Protein AF-A0A971JBX1-F1 (afdb_monomer)

Foldseek 3Di:
DPDFDKDADDDPRQQKIWTDPDDPPPDIDIDFQADPVRHGDPDRDPVVSVVPDPDDDDDDDDPPDD

pLDDT: mean 72.2, std 12.84, range [41.19, 87.88]

Radius of gyration: 13.59 Å; Cα contacts (8 Å, |Δi|>4): 67; chains: 1; bounding box: 29×27×34 Å

Mean predicted aligned error: 9.06 Å

Sequence (66 aa):
MKSYYIHKLDGNMQGKYSIYIGKKSGIRLIIIPLNREYEQWEEKNFDIICLYTQIVEIQEVSKHYE

Structure (mmCIF, N/CA/C/O backbone):
data_AF-A0A971JBX1-F1
#
_entry.id   AF-A0A971JBX1-F1
#
loop_
_atom_site.group_PDB
_atom_site.id
_atom_site.type_symbol
_atom_site.label_atom_id
_atom_site.label_alt_id
_atom_site.label_comp_id
_atom_site.label_asym_id
_atom_site.label_entity_id
_atom_site.label_seq_id
_atom_site.pdbx_PDB_ins_code
_atom_site.Cartn_x
_atom_site.Cartn_y
_atom_site.Cartn_z
_atom_site.occupancy
_atom_site.B_iso_or_equiv
_atom_site.auth_seq_id
_atom_site.auth_comp_id
_atom_site.auth_asym_id
_atom_site.auth_atom_id
_atom_site.pdbx_PDB_model_num
ATOM 1 N N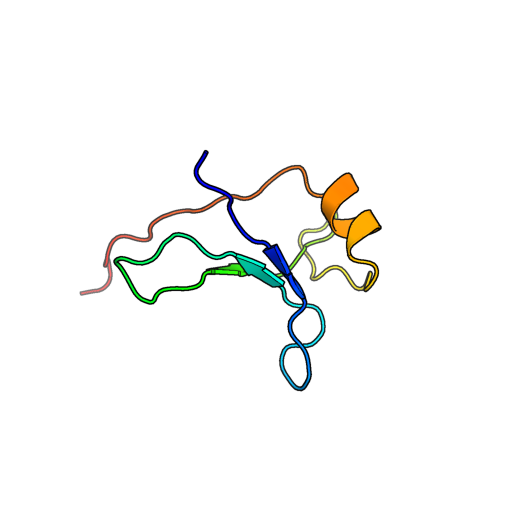 . MET A 1 1 ? -15.386 -11.923 9.993 1.00 41.19 1 MET A N 1
ATOM 2 C CA . MET A 1 1 ? -14.314 -11.695 8.999 1.00 41.19 1 MET A CA 1
ATOM 3 C C . MET A 1 1 ? -14.042 -10.197 8.935 1.00 41.19 1 MET A C 1
ATOM 5 O O . MET A 1 1 ? -14.963 -9.458 8.613 1.00 41.19 1 MET A O 1
ATOM 9 N N . LYS A 1 2 ? -12.855 -9.720 9.333 1.00 48.34 2 LYS A N 1
ATOM 10 C CA . LYS A 1 2 ? -12.475 -8.316 9.099 1.00 48.34 2 LYS A CA 1
ATOM 11 C C . LYS A 1 2 ? -11.972 -8.229 7.662 1.00 48.34 2 LYS A C 1
ATOM 13 O O . LYS A 1 2 ? -10.857 -8.651 7.385 1.00 48.34 2 LYS A O 1
ATOM 18 N N . SER A 1 3 ? -12.816 -7.772 6.748 1.00 55.09 3 SER A N 1
ATOM 19 C CA . SER A 1 3 ? -12.419 -7.561 5.360 1.00 55.09 3 SER A CA 1
ATOM 20 C C . SER A 1 3 ? -11.603 -6.271 5.293 1.00 55.09 3 SER A C 1
ATOM 22 O O . SER A 1 3 ? -12.142 -5.177 5.465 1.00 55.09 3 SER A O 1
ATOM 24 N N . TYR A 1 4 ? -10.293 -6.396 5.103 1.00 63.72 4 TYR A N 1
ATOM 25 C CA . TYR A 1 4 ? -9.472 -5.276 4.661 1.00 63.72 4 TYR A CA 1
ATOM 26 C C . TYR A 1 4 ? -9.882 -4.969 3.220 1.00 63.72 4 TYR A C 1
ATOM 28 O O . TYR A 1 4 ? -9.722 -5.808 2.338 1.00 63.72 4 TYR A O 1
ATOM 36 N N . TYR A 1 5 ? -10.477 -3.800 2.991 1.00 73.31 5 TYR A N 1
ATOM 37 C CA . TYR A 1 5 ? -10.879 -3.381 1.649 1.00 73.31 5 TYR A CA 1
ATOM 38 C C . TYR A 1 5 ? -9.752 -2.565 1.033 1.00 73.31 5 TYR A C 1
ATOM 40 O O . TYR A 1 5 ? -9.490 -1.443 1.474 1.00 73.31 5 TYR A O 1
ATOM 48 N N . ILE A 1 6 ? -9.093 -3.151 0.035 1.00 78.94 6 ILE A N 1
ATOM 49 C CA . ILE A 1 6 ? -8.086 -2.489 -0.793 1.00 78.94 6 ILE A CA 1
ATOM 50 C C . ILE A 1 6 ? -8.782 -1.965 -2.049 1.00 78.94 6 ILE A C 1
ATOM 52 O O . ILE A 1 6 ? -9.525 -2.703 -2.690 1.00 78.94 6 ILE A O 1
ATOM 56 N N . HIS A 1 7 ? -8.557 -0.702 -2.399 1.00 81.25 7 HIS A N 1
ATOM 57 C CA . HIS A 1 7 ? -9.043 -0.132 -3.657 1.00 81.25 7 HIS A CA 1
ATOM 58 C C . HIS A 1 7 ? -8.050 0.874 -4.236 1.00 81.25 7 HIS A C 1
ATOM 60 O O . HIS A 1 7 ? -7.254 1.472 -3.507 1.00 81.25 7 HIS A O 1
ATOM 66 N N . LYS A 1 8 ? -8.115 1.043 -5.558 1.00 85.06 8 LYS A N 1
ATOM 67 C CA . LYS A 1 8 ? -7.371 2.060 -6.305 1.00 85.06 8 LYS A CA 1
ATOM 68 C C . LYS A 1 8 ? -7.817 3.465 -5.920 1.00 85.06 8 LYS A C 1
ATOM 70 O O . LYS A 1 8 ? -8.985 3.680 -5.601 1.00 85.06 8 LYS A O 1
ATOM 75 N N . LEU A 1 9 ? -6.877 4.400 -5.976 1.00 84.50 9 LEU A N 1
ATOM 76 C CA . LEU A 1 9 ? -7.142 5.828 -5.866 1.00 84.50 9 LEU A CA 1
ATOM 77 C C . LEU A 1 9 ? -7.004 6.494 -7.236 1.00 84.50 9 LEU A C 1
ATOM 79 O O . LEU A 1 9 ? -6.144 6.121 -8.036 1.00 84.50 9 LEU A O 1
ATOM 83 N N . ASP A 1 10 ? -7.845 7.496 -7.472 1.00 84.69 10 ASP A N 1
ATOM 84 C CA . ASP A 1 10 ? -7.943 8.215 -8.741 1.00 84.69 10 ASP A CA 1
ATOM 85 C C . ASP A 1 10 ? -7.408 9.655 -8.631 1.00 84.69 10 ASP A C 1
ATOM 87 O O . ASP A 1 10 ? -7.068 10.147 -7.550 1.00 84.69 10 ASP A O 1
ATOM 91 N N . GLY A 1 11 ? -7.322 10.349 -9.769 1.00 86.44 11 GLY A N 1
ATOM 92 C CA . GLY A 1 11 ? -6.897 11.749 -9.838 1.00 86.44 11 GLY A CA 1
ATOM 93 C C . GLY A 1 11 ? -5.416 11.943 -9.504 1.00 86.44 11 GLY A C 1
ATOM 94 O O . GLY A 1 11 ? -4.552 11.238 -10.018 1.00 86.44 11 GLY A O 1
ATOM 95 N N . ASN A 1 12 ? -5.107 12.897 -8.622 1.00 85.19 12 ASN A N 1
ATOM 96 C CA . ASN A 1 12 ? -3.731 13.198 -8.198 1.00 85.19 12 ASN A CA 1
ATOM 97 C C . ASN A 1 12 ? -3.074 12.082 -7.358 1.00 85.19 12 ASN A C 1
ATOM 99 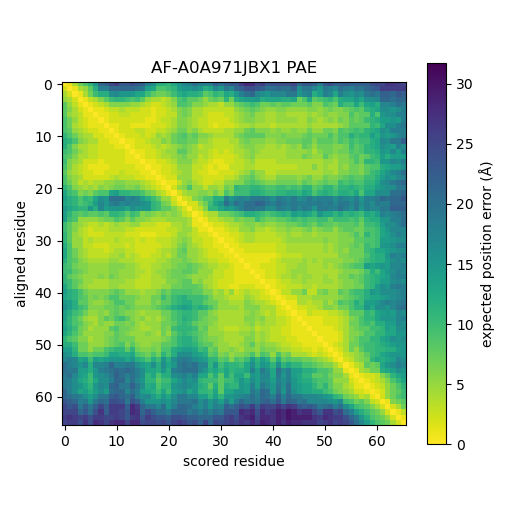O O . ASN A 1 12 ? -1.887 12.165 -7.046 1.00 85.19 12 ASN A O 1
ATOM 103 N N . MET A 1 13 ? -3.833 11.050 -6.982 1.00 83.38 13 MET A N 1
ATOM 104 C CA . MET A 1 13 ? -3.346 9.873 -6.261 1.00 83.38 13 MET A CA 1
ATOM 105 C C . MET A 1 13 ? -3.300 8.618 -7.140 1.00 83.38 13 MET A C 1
ATOM 107 O O . MET A 1 13 ? -3.165 7.515 -6.610 1.00 83.38 13 MET A O 1
ATOM 111 N N . GLN A 1 14 ? -3.390 8.768 -8.466 1.00 83.44 14 GLN A N 1
ATOM 112 C CA . GLN A 1 14 ? -3.292 7.647 -9.397 1.00 83.44 14 GLN A CA 1
ATOM 113 C C . GLN A 1 14 ? -2.007 6.831 -9.163 1.00 83.44 14 GLN A C 1
ATOM 115 O O . GLN A 1 14 ? -0.927 7.384 -8.962 1.00 83.44 14 GLN A O 1
ATOM 120 N N . GLY A 1 15 ? -2.138 5.501 -9.174 1.00 79.38 15 GLY A N 1
ATOM 121 C CA . GLY A 1 15 ? -1.043 4.567 -8.870 1.00 79.38 15 GLY A CA 1
ATOM 122 C C . GLY A 1 15 ? -0.879 4.248 -7.380 1.00 79.38 15 GLY A C 1
ATOM 123 O O . GLY A 1 15 ? -0.074 3.392 -7.025 1.00 79.38 15 GLY A O 1
ATOM 124 N N . LYS A 1 16 ? -1.666 4.887 -6.505 1.00 84.94 16 LYS A N 1
ATOM 125 C CA . LYS A 1 16 ? -1.734 4.571 -5.075 1.00 84.94 16 LYS A CA 1
ATOM 126 C C . LYS A 1 16 ? -2.995 3.778 -4.752 1.00 84.94 16 LYS A C 1
ATOM 128 O O . LYS A 1 16 ? -3.990 3.806 -5.480 1.00 84.94 16 LYS A O 1
ATOM 133 N N . TYR A 1 17 ? -2.953 3.103 -3.614 1.00 85.06 17 TYR A N 1
ATOM 134 C CA . TYR A 1 17 ? -4.030 2.253 -3.122 1.00 85.06 17 TYR A CA 1
ATOM 135 C C . TYR A 1 17 ? -4.411 2.670 -1.716 1.00 85.06 17 TYR A C 1
ATOM 137 O O . TYR A 1 17 ? -3.574 3.161 -0.964 1.00 85.06 17 TYR A O 1
ATOM 145 N N . SER A 1 18 ? -5.665 2.462 -1.338 1.00 83.88 18 SER A N 1
ATOM 146 C CA . SER A 1 18 ? -6.106 2.666 0.035 1.00 83.88 18 SER A CA 1
ATOM 147 C C . SER A 1 18 ? -6.553 1.357 0.658 1.00 83.88 18 SER A C 1
ATOM 149 O O . SER A 1 18 ? -7.390 0.655 0.088 1.00 83.88 18 SER A O 1
ATOM 151 N N . ILE A 1 19 ? -6.024 1.063 1.848 1.00 82.06 19 ILE A N 1
ATOM 152 C CA . ILE A 1 19 ? -6.508 -0.016 2.707 1.00 82.06 19 ILE A CA 1
ATOM 153 C C . ILE A 1 19 ? -7.354 0.565 3.828 1.00 82.06 19 ILE A C 1
ATOM 155 O O . ILE A 1 19 ? -6.916 1.407 4.622 1.00 82.06 19 ILE A O 1
ATOM 159 N N . TYR A 1 20 ? -8.574 0.051 3.920 1.00 74.88 20 TYR A N 1
ATOM 160 C CA . TYR A 1 20 ? -9.443 0.302 5.052 1.00 74.88 20 TYR A CA 1
ATOM 161 C C . TYR A 1 20 ? -9.086 -0.602 6.238 1.00 74.88 20 TYR A C 1
ATOM 163 O O . TYR A 1 20 ? -9.233 -1.821 6.161 1.00 74.88 20 TYR A O 1
ATOM 171 N N . ILE A 1 21 ? -8.661 0.005 7.349 1.00 72.25 21 ILE A N 1
ATOM 172 C CA . ILE A 1 21 ? -8.234 -0.703 8.571 1.00 72.25 21 ILE A CA 1
ATOM 173 C C . ILE A 1 21 ? -9.299 -0.740 9.686 1.00 72.25 21 ILE A C 1
ATOM 175 O O . ILE A 1 21 ? -9.072 -1.329 10.742 1.00 72.25 21 ILE A O 1
ATOM 179 N N . GLY A 1 22 ? -10.497 -0.184 9.450 1.00 63.38 22 GLY A N 1
ATOM 180 C CA . GLY A 1 22 ? -11.669 -0.329 10.327 1.00 63.38 22 GLY A CA 1
ATOM 181 C C . GLY A 1 22 ? -12.338 0.982 10.767 1.00 63.38 22 GLY A C 1
ATOM 182 O O . GLY A 1 22 ? -11.756 2.060 10.721 1.00 63.38 22 GLY A O 1
ATOM 183 N N . LYS A 1 23 ? -13.597 0.876 11.228 1.00 60.88 23 LYS A N 1
ATOM 184 C CA . LYS A 1 23 ? -14.510 2.007 11.528 1.00 60.88 23 LYS A CA 1
ATOM 185 C C . LYS A 1 23 ? -14.076 2.941 12.659 1.00 60.88 23 LYS A C 1
ATOM 187 O O . LYS A 1 23 ? -14.545 4.071 12.689 1.00 60.88 23 LYS A O 1
ATOM 192 N N . LYS A 1 24 ? -13.250 2.487 13.606 1.00 58.16 24 LYS A N 1
ATOM 193 C CA . LYS A 1 24 ? -13.054 3.195 14.885 1.00 58.16 24 LYS A CA 1
ATOM 194 C C . LYS A 1 24 ? -12.036 4.338 14.858 1.00 58.16 24 LYS A C 1
ATOM 196 O O . LYS A 1 24 ? -12.056 5.137 15.782 1.00 58.16 24 LYS A O 1
ATOM 201 N N . SER A 1 25 ? -11.180 4.432 13.843 1.00 62.75 25 SER A N 1
ATOM 202 C CA . SER A 1 25 ? -10.112 5.441 13.808 1.00 62.75 25 SER A CA 1
ATOM 203 C C . SER A 1 25 ? -10.322 6.541 12.766 1.00 62.75 25 SER A C 1
ATOM 205 O O . SER A 1 25 ? -9.686 7.581 12.861 1.00 62.75 25 SER A O 1
ATOM 207 N N . GLY A 1 26 ? -11.176 6.329 11.754 1.00 67.69 26 GLY A N 1
ATOM 208 C CA . GLY A 1 26 ? -11.258 7.235 10.597 1.00 67.69 26 GLY A CA 1
ATOM 209 C C . GLY A 1 26 ? -9.985 7.251 9.736 1.00 67.69 26 GLY A C 1
ATOM 210 O O . GLY A 1 26 ? -9.889 8.039 8.801 1.00 67.69 26 GLY A O 1
ATOM 211 N N . ILE A 1 27 ? -9.021 6.372 10.025 1.00 70.69 27 ILE A N 1
ATOM 212 C CA . ILE A 1 27 ? -7.724 6.308 9.353 1.00 70.69 27 ILE A CA 1
ATOM 213 C C . ILE A 1 27 ? -7.814 5.341 8.172 1.00 70.69 27 ILE A C 1
ATOM 215 O O . ILE A 1 27 ? -8.377 4.246 8.270 1.00 70.69 27 ILE A O 1
ATOM 219 N N . ARG A 1 28 ? -7.224 5.746 7.049 1.00 73.38 28 ARG A N 1
ATOM 220 C CA . ARG A 1 28 ? -6.961 4.894 5.889 1.00 73.38 28 ARG A CA 1
ATOM 221 C C . ARG A 1 28 ? -5.457 4.824 5.685 1.00 73.38 28 ARG A C 1
ATOM 223 O O . ARG A 1 28 ? -4.789 5.851 5.762 1.00 73.38 28 ARG A O 1
ATOM 230 N N . LEU A 1 29 ? -4.940 3.635 5.401 1.00 78.44 29 LEU A N 1
ATOM 231 C CA . LEU A 1 29 ? -3.558 3.496 4.956 1.00 78.44 29 LEU A CA 1
ATOM 232 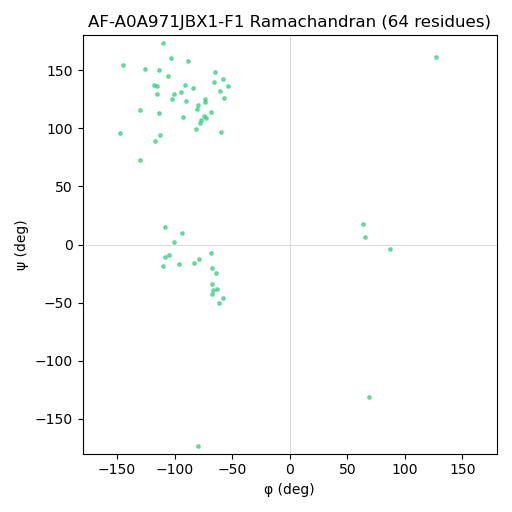C C . LEU A 1 29 ? -3.508 3.743 3.455 1.00 78.44 29 LEU A C 1
ATOM 234 O O . LEU A 1 29 ? -4.355 3.228 2.722 1.00 78.44 29 LEU A O 1
ATOM 238 N N . ILE A 1 30 ? -2.534 4.533 3.018 1.00 83.12 30 ILE A N 1
ATOM 239 C CA . ILE A 1 30 ? -2.212 4.721 1.606 1.00 83.12 30 ILE A CA 1
ATOM 240 C C . ILE A 1 30 ? -0.996 3.856 1.302 1.00 83.12 30 ILE A C 1
ATOM 242 O O . ILE A 1 30 ? -0.001 3.924 2.017 1.00 83.12 30 ILE A O 1
ATOM 246 N N . ILE A 1 31 ? -1.085 3.049 0.253 1.00 80.50 31 ILE A N 1
ATOM 247 C CA . ILE A 1 31 ? -0.039 2.130 -0.180 1.00 80.50 31 ILE A CA 1
ATOM 248 C C . ILE A 1 31 ? 0.466 2.554 -1.548 1.00 80.50 31 ILE A C 1
ATOM 250 O O . ILE A 1 31 ? -0.317 2.876 -2.447 1.00 80.50 31 ILE A O 1
ATOM 254 N N . ILE A 1 32 ? 1.786 2.519 -1.684 1.00 84.62 32 ILE A N 1
ATOM 255 C CA . ILE A 1 32 ? 2.507 2.688 -2.938 1.00 84.62 32 ILE A CA 1
ATOM 256 C C . ILE A 1 32 ? 3.170 1.337 -3.219 1.00 84.62 32 ILE A C 1
ATOM 258 O O . ILE A 1 32 ? 4.020 0.926 -2.430 1.00 84.62 32 ILE A O 1
ATOM 262 N N . PRO A 1 33 ? 2.762 0.608 -4.270 1.00 80.12 33 PRO A N 1
ATOM 263 C CA . PRO A 1 33 ? 3.426 -0.632 -4.635 1.00 80.12 33 PRO A CA 1
ATOM 264 C C . PRO A 1 33 ? 4.8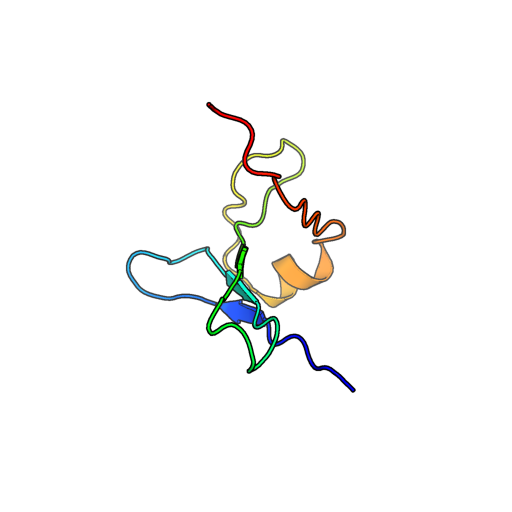49 -0.328 -5.090 1.00 80.12 33 PRO A C 1
ATOM 266 O O . PRO A 1 33 ? 5.073 0.653 -5.803 1.00 80.12 33 PRO A O 1
ATOM 269 N N . LEU A 1 34 ? 5.788 -1.180 -4.694 1.00 82.69 34 LEU A N 1
ATOM 270 C CA . LEU A 1 34 ? 7.187 -1.069 -5.078 1.00 82.69 34 LEU A CA 1
ATOM 271 C C . LEU A 1 34 ? 7.589 -2.250 -5.967 1.00 82.69 34 LEU A C 1
ATOM 273 O O . LEU A 1 34 ? 7.025 -3.341 -5.854 1.00 82.69 34 LEU A O 1
ATOM 277 N N . ASN A 1 35 ? 8.545 -2.023 -6.862 1.00 81.62 35 ASN A N 1
ATOM 278 C CA . ASN A 1 35 ? 9.184 -3.072 -7.646 1.00 81.62 35 ASN A CA 1
ATOM 279 C C . ASN A 1 35 ? 10.261 -3.796 -6.801 1.00 81.62 35 ASN A C 1
ATOM 281 O O . ASN A 1 35 ? 10.408 -3.560 -5.601 1.00 81.62 35 ASN A O 1
ATOM 285 N N . ARG A 1 36 ? 11.028 -4.698 -7.425 1.00 82.88 36 ARG A N 1
ATOM 286 C CA . ARG A 1 36 ? 12.095 -5.458 -6.742 1.00 82.88 36 ARG A CA 1
ATOM 287 C C . ARG A 1 36 ? 13.281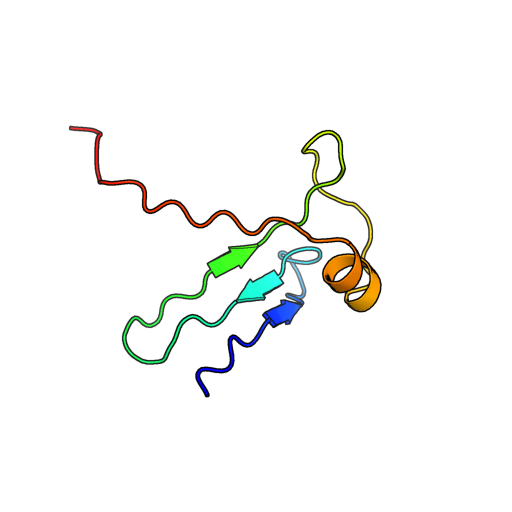 -4.602 -6.284 1.00 82.88 36 ARG A C 1
ATOM 289 O O . ARG A 1 36 ? 13.994 -5.025 -5.386 1.00 82.88 36 ARG A O 1
ATOM 296 N N . GLU A 1 37 ? 13.453 -3.424 -6.873 1.00 87.88 37 GLU A N 1
ATOM 297 C CA . GLU A 1 37 ? 14.494 -2.446 -6.539 1.00 87.88 37 GLU A CA 1
ATOM 298 C C . GLU A 1 37 ? 13.999 -1.406 -5.514 1.00 87.88 37 GLU A C 1
ATOM 300 O O . GLU A 1 37 ? 14.676 -0.417 -5.252 1.00 87.88 37 GLU A O 1
ATOM 305 N N . TYR A 1 38 ? 12.817 -1.617 -4.917 1.00 79.94 38 TYR A N 1
ATOM 306 C CA . TYR A 1 38 ? 12.157 -0.694 -3.982 1.00 79.94 38 TYR A CA 1
ATOM 307 C C . TYR A 1 38 ? 11.761 0.664 -4.580 1.00 79.94 38 TY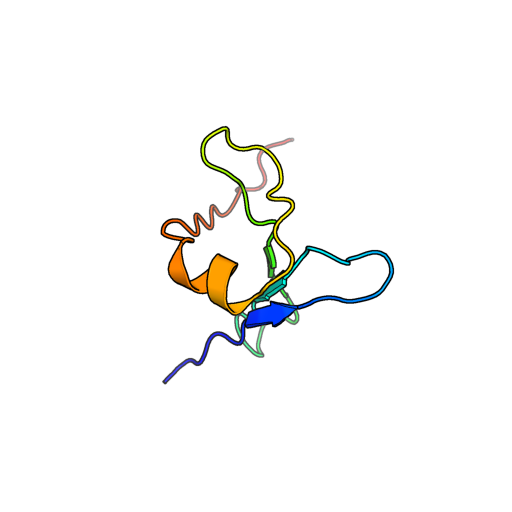R A C 1
ATOM 309 O O . TYR A 1 38 ? 11.451 1.608 -3.852 1.00 79.94 38 TYR A O 1
ATOM 317 N N . GLU A 1 39 ? 11.700 0.766 -5.902 1.00 85.25 39 GLU A N 1
ATOM 318 C CA . GLU A 1 39 ? 11.187 1.946 -6.590 1.00 85.25 39 GLU A CA 1
ATOM 319 C C . GLU A 1 39 ? 9.677 1.826 -6.780 1.00 85.25 39 GLU A C 1
ATOM 321 O O . GLU A 1 39 ? 9.126 0.723 -6.788 1.00 85.25 39 GLU A O 1
ATOM 326 N N . GLN A 1 40 ? 8.986 2.954 -6.966 1.00 83.44 40 GLN A N 1
ATOM 327 C CA . GLN A 1 40 ? 7.551 2.928 -7.228 1.00 83.44 40 GLN A CA 1
ATOM 328 C C . GLN A 1 40 ? 7.255 2.085 -8.470 1.00 83.44 40 GLN A C 1
ATOM 330 O O . GLN A 1 40 ? 7.779 2.322 -9.557 1.00 83.44 40 GLN A O 1
ATOM 335 N N . TRP A 1 41 ? 6.374 1.107 -8.304 1.00 83.31 41 TRP A N 1
ATOM 336 C CA . TRP A 1 41 ? 6.005 0.231 -9.394 1.00 83.31 41 TRP A CA 1
ATOM 337 C C . TRP A 1 41 ? 5.095 0.973 -10.382 1.00 83.31 41 TRP A C 1
ATOM 339 O O . TRP A 1 41 ? 4.062 1.524 -10.000 1.00 83.31 41 TRP A O 1
ATOM 349 N N . GLU A 1 42 ? 5.476 0.990 -11.660 1.00 80.75 42 GLU A N 1
ATOM 350 C CA . GLU A 1 42 ? 4.719 1.671 -12.720 1.00 80.75 42 GLU A CA 1
ATOM 351 C C . GLU A 1 42 ? 3.494 0.891 -13.220 1.00 80.75 42 GLU A C 1
ATOM 353 O O . GLU A 1 42 ? 2.656 1.453 -13.930 1.00 80.75 42 GLU A O 1
ATOM 358 N N . GLU A 1 43 ? 3.372 -0.391 -12.860 1.00 80.44 43 GLU A N 1
ATOM 359 C CA . GLU A 1 43 ? 2.221 -1.212 -13.232 1.00 80.44 43 GLU A CA 1
ATOM 360 C C . GLU A 1 43 ? 0.928 -0.604 -12.667 1.00 80.44 43 GLU A C 1
ATOM 362 O O . GLU A 1 43 ? 0.838 -0.234 -11.497 1.00 80.44 43 GLU A O 1
ATOM 367 N N . LYS A 1 44 ? -0.102 -0.489 -13.506 1.00 73.06 44 LYS A N 1
ATOM 368 C CA . LYS A 1 44 ? -1.386 0.135 -13.141 1.00 73.06 44 LYS A CA 1
ATOM 369 C C . LYS A 1 44 ? -2.505 -0.889 -13.011 1.00 73.06 44 LYS A C 1
ATOM 371 O O . LYS A 1 44 ? -3.597 -0.551 -12.541 1.00 73.06 44 LYS A O 1
ATOM 376 N N . ASN A 1 45 ? -2.285 -2.131 -13.425 1.00 78.94 45 ASN A N 1
ATOM 377 C CA . ASN A 1 45 ? -3.229 -3.218 -13.256 1.00 78.94 45 ASN A CA 1
ATOM 378 C C . ASN A 1 45 ? -3.254 -3.676 -11.788 1.00 78.94 45 ASN A C 1
ATOM 380 O O . ASN A 1 45 ? -2.240 -4.058 -11.211 1.00 78.94 45 ASN A O 1
ATOM 384 N N . PHE A 1 46 ? -4.448 -3.631 -11.188 1.00 76.44 46 PHE A N 1
ATOM 385 C CA . PHE A 1 46 ? -4.617 -3.950 -9.771 1.00 76.44 46 PHE A CA 1
ATOM 386 C C . PHE A 1 46 ? -4.359 -5.423 -9.496 1.00 76.44 46 PHE A C 1
ATOM 388 O O . PHE A 1 46 ? -3.700 -5.757 -8.519 1.00 76.44 46 PHE A O 1
ATOM 395 N N . ASP A 1 47 ? -4.870 -6.285 -10.374 1.00 80.06 47 ASP A N 1
ATOM 396 C CA . ASP A 1 47 ? -4.836 -7.728 -10.180 1.00 80.06 47 ASP A CA 1
ATOM 397 C C . ASP A 1 47 ? -3.391 -8.225 -10.229 1.00 80.06 47 ASP A C 1
ATOM 399 O O . ASP A 1 47 ? -2.982 -9.036 -9.403 1.00 80.06 47 ASP A O 1
ATOM 403 N N . ILE A 1 48 ? -2.588 -7.650 -11.134 1.00 80.56 48 ILE A N 1
ATOM 404 C CA . ILE A 1 48 ? -1.144 -7.896 -11.220 1.00 80.56 48 ILE A CA 1
ATOM 405 C C . ILE A 1 48 ? -0.467 -7.465 -9.915 1.00 80.56 48 ILE A C 1
ATOM 407 O O . ILE A 1 48 ? 0.232 -8.261 -9.292 1.00 80.56 48 ILE A O 1
ATOM 411 N N . ILE A 1 49 ? -0.723 -6.247 -9.437 1.00 77.50 49 ILE A N 1
ATOM 412 C CA . ILE A 1 49 ? -0.134 -5.767 -8.182 1.00 77.50 49 ILE A CA 1
ATOM 413 C C . ILE A 1 49 ? -0.495 -6.684 -7.009 1.00 77.50 49 ILE A C 1
ATOM 415 O O . ILE A 1 49 ? 0.394 -7.080 -6.257 1.00 77.50 49 ILE A O 1
ATOM 419 N N . CYS A 1 50 ? -1.759 -7.080 -6.865 1.00 75.19 50 CYS A N 1
ATOM 420 C CA . CYS A 1 50 ? -2.195 -7.978 -5.796 1.00 75.19 50 CYS A CA 1
ATOM 421 C C . CYS A 1 50 ? -1.557 -9.371 -5.878 1.00 75.19 50 CYS A C 1
ATOM 423 O O . CYS A 1 50 ? -1.221 -9.932 -4.838 1.00 75.19 50 CYS A O 1
ATO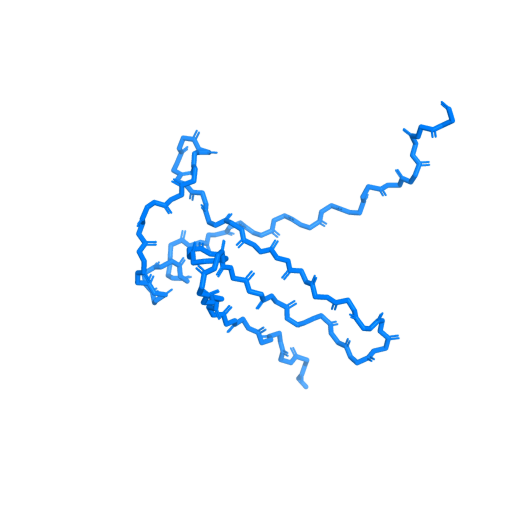M 425 N N . LEU A 1 51 ? -1.372 -9.920 -7.081 1.00 78.12 51 LEU A N 1
ATOM 426 C CA . LEU A 1 51 ? -0.765 -11.241 -7.276 1.00 78.12 51 LEU A CA 1
ATOM 427 C C . LE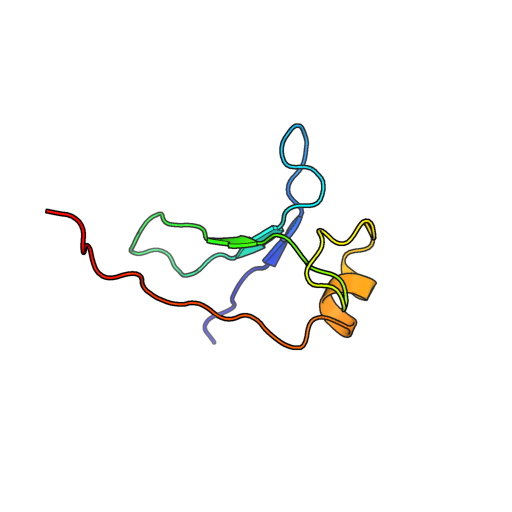U A 1 51 ? 0.720 -11.281 -6.898 1.00 78.12 51 LEU A C 1
ATOM 429 O O . LEU A 1 51 ? 1.200 -12.304 -6.413 1.00 78.12 51 LEU A O 1
ATOM 433 N N . TYR A 1 52 ? 1.444 -10.185 -7.123 1.00 75.25 52 TYR A N 1
ATOM 434 C CA . TYR A 1 52 ? 2.897 -10.131 -6.940 1.00 75.25 52 TYR A CA 1
ATOM 435 C C . TYR A 1 52 ? 3.340 -9.388 -5.671 1.00 75.25 52 TYR A C 1
ATOM 437 O O . TYR A 1 52 ? 4.517 -9.444 -5.315 1.00 75.25 52 TYR A O 1
ATOM 445 N N . THR A 1 53 ? 2.429 -8.720 -4.958 1.00 71.56 53 THR A N 1
ATOM 446 C CA . THR A 1 53 ? 2.741 -8.071 -3.677 1.00 71.56 53 THR A CA 1
ATOM 447 C C . THR A 1 53 ? 2.795 -9.121 -2.567 1.00 71.56 53 THR A C 1
ATOM 449 O O . THR A 1 53 ? 1.764 -9.592 -2.097 1.00 71.56 53 THR A O 1
ATOM 452 N N . GLN A 1 54 ? 4.002 -9.480 -2.124 1.00 66.75 54 GLN A N 1
ATOM 453 C CA . GLN A 1 54 ? 4.211 -10.437 -1.026 1.00 66.75 54 GLN A CA 1
ATOM 454 C C . GLN A 1 54 ? 4.421 -9.781 0.346 1.00 66.75 54 GLN A C 1
ATOM 456 O O . GLN A 1 54 ? 4.292 -10.460 1.363 1.00 66.75 54 GLN A O 1
ATOM 461 N N . ILE A 1 55 ? 4.738 -8.483 0.400 1.00 62.28 55 ILE A N 1
ATOM 462 C CA . ILE A 1 55 ? 5.136 -7.803 1.639 1.00 62.28 55 ILE A CA 1
ATOM 463 C C . ILE A 1 55 ? 4.312 -6.525 1.810 1.00 62.28 55 ILE A C 1
ATOM 465 O O . ILE A 1 55 ? 4.423 -5.593 1.020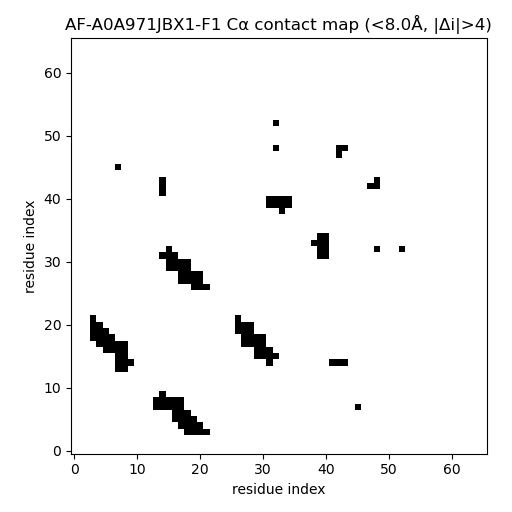 1.00 62.28 55 ILE A O 1
ATOM 469 N N . VAL A 1 56 ? 3.497 -6.479 2.864 1.00 63.44 56 VAL A N 1
ATOM 470 C CA . VAL A 1 56 ? 2.884 -5.250 3.381 1.00 63.44 56 VAL A CA 1
ATOM 471 C C . VAL A 1 56 ? 3.433 -5.067 4.790 1.00 63.44 56 VAL A C 1
ATOM 473 O O . VAL A 1 56 ? 2.885 -5.606 5.749 1.00 63.44 56 VAL A O 1
ATOM 476 N N . GLU A 1 57 ? 4.563 -4.380 4.924 1.00 56.25 57 GLU A N 1
ATOM 477 C CA . GLU A 1 57 ? 5.070 -4.010 6.242 1.00 56.25 57 GLU A CA 1
ATOM 478 C C . GLU A 1 57 ? 4.297 -2.785 6.745 1.00 56.25 57 GLU A C 1
ATOM 480 O O . GLU A 1 57 ? 4.281 -1.732 6.109 1.00 56.25 57 GLU A O 1
ATOM 485 N N . ILE A 1 58 ? 3.616 -2.934 7.882 1.00 61.09 58 ILE A N 1
ATOM 486 C CA . ILE A 1 58 ? 2.969 -1.830 8.595 1.00 61.09 58 ILE A CA 1
ATOM 487 C C . ILE A 1 58 ? 3.739 -1.661 9.900 1.00 61.09 58 ILE A C 1
ATOM 489 O O . ILE A 1 58 ? 3.465 -2.355 10.878 1.00 61.09 58 ILE A O 1
ATOM 493 N N . GLN A 1 59 ? 4.720 -0.762 9.903 1.00 49.78 59 GLN A N 1
ATOM 494 C CA . GLN A 1 59 ? 5.405 -0.350 11.124 1.00 49.78 59 GLN A CA 1
ATOM 495 C C . GLN A 1 59 ? 4.682 0.848 11.737 1.00 49.78 59 GLN A C 1
ATOM 497 O O . GLN A 1 59 ? 4.497 1.887 11.102 1.00 49.78 59 GLN A O 1
ATOM 502 N N . GLU A 1 60 ? 4.271 0.704 12.993 1.00 55.53 60 GLU A N 1
ATOM 503 C CA . GLU A 1 60 ? 3.897 1.842 13.820 1.00 55.53 60 GLU A CA 1
ATOM 504 C C . GLU A 1 60 ? 5.181 2.584 14.199 1.00 55.53 60 GLU A C 1
ATOM 506 O O . GLU A 1 60 ? 5.986 2.090 14.986 1.00 55.53 60 GLU A O 1
ATOM 511 N N . VAL A 1 61 ? 5.394 3.769 13.626 1.00 57.94 61 VAL A N 1
ATOM 512 C CA . VAL A 1 61 ? 6.442 4.667 14.113 1.00 57.94 61 VAL A CA 1
ATOM 513 C C . VAL A 1 61 ? 5.955 5.278 15.425 1.00 57.94 61 VAL A C 1
ATOM 515 O O . VAL A 1 61 ? 5.003 6.063 15.449 1.00 57.94 61 VAL A O 1
ATOM 518 N N . SER A 1 62 ? 6.572 4.893 16.545 1.00 47.38 62 SER A N 1
ATOM 519 C CA . SER A 1 62 ? 6.389 5.623 17.798 1.00 47.38 62 SER A CA 1
ATOM 520 C C . SER A 1 62 ? 6.821 7.073 17.567 1.00 47.38 62 SER A C 1
ATOM 522 O O . SER A 1 62 ? 7.768 7.344 16.827 1.00 47.38 62 SER A O 1
ATOM 524 N N . LYS A 1 63 ? 6.110 8.038 18.163 1.00 51.19 63 LYS A N 1
ATOM 525 C CA . LYS A 1 63 ? 6.556 9.437 18.168 1.00 51.19 63 LYS A CA 1
ATOM 526 C C . LYS A 1 63 ? 7.925 9.499 18.850 1.00 51.19 63 LYS A C 1
ATOM 528 O O . LYS A 1 63 ? 7.997 9.531 20.074 1.00 51.19 63 LYS A O 1
ATOM 533 N N . HIS A 1 64 ? 8.995 9.493 18.070 1.00 50.28 64 HIS A N 1
ATOM 534 C CA . HIS A 1 64 ? 10.352 9.747 18.534 1.00 50.28 64 HIS A CA 1
ATOM 535 C C . HIS A 1 64 ? 10.990 10.799 17.643 1.00 50.28 64 HIS A C 1
ATOM 537 O O . HIS A 1 64 ? 11.844 10.499 16.825 1.00 50.28 64 HIS A O 1
ATOM 543 N N . TYR A 1 65 ? 10.512 12.028 17.830 1.00 44.91 65 TYR A N 1
ATOM 544 C CA . TYR A 1 65 ? 11.316 13.244 17.780 1.00 44.91 65 TYR A CA 1
ATOM 545 C C . TYR A 1 65 ? 10.682 14.209 18.794 1.00 44.91 65 TYR A C 1
ATOM 547 O O . TYR A 1 65 ? 9.646 14.816 18.513 1.00 44.91 65 TYR A O 1
ATOM 555 N N . GLU A 1 66 ? 11.233 14.227 20.012 1.00 42.69 66 GLU A N 1
ATOM 556 C CA . GLU A 1 66 ? 11.409 15.496 20.734 1.00 42.69 66 GLU A CA 1
ATOM 557 C C . GLU A 1 66 ? 12.538 16.277 20.054 1.00 42.69 66 GLU A C 1
ATOM 559 O O . GLU A 1 66 ? 13.491 15.614 19.573 1.00 42.69 66 GLU A O 1
#

Solvent-accessible surface area (backbone atoms only — not comparable to full-atom values): 4556 Å² total; per-residue (Å²): 133,90,76,68,49,73,45,80,38,67,77,99,43,56,73,28,32,36,37,44,80,53,88,88,73,82,56,66,48,77,46,71,57,56,44,98,85,70,43,79,41,85,74,77,57,64,68,60,49,63,74,70,60,86,78,84,86,83,79,83,78,72,94,80,77,131

Secondary structure (DSSP, 8-state):
----EEEE--GGGTT-EEEE--TTT--EEEE--B-TTSSBP----HHHHHHH--------------